Protein AF-A0A8S3YEK3-F1 (afdb_monomer_lite)

Sequence (157 aa):
ICEKGWFGLNCKLKCRCQNYSCNNEGRCTNSLTCQRGWFGPSCQYVDLAFNMSDNPLVTDGNDSTCLTPGSTSNVTLNMFTAWPFTWLRVHVKIENVVNNLSVGFMNNSVPVACTNLKAYEVDDKTMDVHCNLTKTFDEVVLVGDAIQYLCSVYISG

pLDDT: mean 93.18, std 4.76, range [71.38, 98.06]

Radius of gyration: 15.75 Å; chains: 1; bounding box: 43×31×44 Å

Structure (mmCIF, N/CA/C/O backbone):
data_AF-A0A8S3YEK3-F1
#
_entry.id   AF-A0A8S3YEK3-F1
#
loop_
_atom_site.group_PDB
_atom_site.id
_atom_site.type_symbol
_atom_site.label_atom_id
_atom_site.label_alt_id
_atom_site.label_comp_id
_atom_site.label_asym_id
_atom_site.label_entity_id
_atom_site.label_seq_id
_atom_site.pdbx_PDB_ins_code
_atom_site.Cartn_x
_atom_site.Cartn_y
_atom_site.Cartn_z
_atom_site.occupancy
_atom_site.B_iso_or_equiv
_atom_site.auth_seq_id
_atom_site.auth_comp_id
_atom_site.auth_asym_id
_atom_site.auth_atom_id
_atom_site.pdbx_PDB_model_num
ATOM 1 N N . ILE A 1 1 ? 14.938 -9.418 -24.476 1.00 82.12 1 ILE A N 1
ATOM 2 C CA . ILE A 1 1 ? 15.545 -8.290 -23.724 1.00 82.12 1 ILE A CA 1
ATOM 3 C C . ILE A 1 1 ? 14.562 -7.133 -23.812 1.00 82.12 1 ILE A C 1
ATOM 5 O O . ILE A 1 1 ? 14.024 -6.936 -24.894 1.00 82.12 1 ILE A O 1
ATOM 9 N N . CYS A 1 2 ? 14.268 -6.453 -22.705 1.00 90.81 2 CYS A N 1
ATOM 10 C CA . CYS A 1 2 ? 13.314 -5.342 -22.683 1.00 90.81 2 CYS A CA 1
ATOM 11 C C . CYS A 1 2 ? 13.970 -4.010 -23.044 1.00 90.81 2 CYS A C 1
ATOM 13 O O . CYS A 1 2 ? 15.177 -3.842 -22.874 1.00 90.81 2 CYS A O 1
ATOM 15 N N . GLU A 1 3 ? 13.166 -3.067 -23.536 1.00 90.81 3 GLU A N 1
ATOM 16 C CA . GLU A 1 3 ? 13.603 -1.683 -23.718 1.00 90.81 3 GLU A CA 1
ATOM 17 C C . GLU A 1 3 ? 13.926 -1.025 -22.371 1.00 90.81 3 GLU A C 1
ATOM 19 O O . GLU A 1 3 ? 13.417 -1.424 -21.319 1.00 90.81 3 GLU A O 1
ATOM 24 N N . LYS A 1 4 ? 14.767 0.016 -22.393 1.00 88.75 4 LYS A N 1
ATOM 25 C CA . LYS A 1 4 ? 15.148 0.744 -21.179 1.00 88.75 4 LYS A CA 1
ATOM 26 C C . LYS A 1 4 ? 13.901 1.263 -20.454 1.00 88.75 4 LYS A C 1
ATOM 28 O O . LYS A 1 4 ? 13.077 1.958 -21.040 1.00 88.75 4 LYS A O 1
ATOM 33 N N . GLY A 1 5 ? 13.803 0.956 -19.162 1.00 90.25 5 GLY A N 1
ATOM 34 C CA . GLY A 1 5 ? 12.664 1.344 -18.329 1.00 90.25 5 GLY A CA 1
ATOM 35 C C . GLY A 1 5 ? 11.466 0.392 -18.404 1.00 90.25 5 GLY A C 1
ATOM 36 O O . GLY A 1 5 ? 10.435 0.699 -17.809 1.00 90.25 5 GLY A O 1
ATOM 37 N N . TRP A 1 6 ? 11.595 -0.752 -19.081 1.00 94.81 6 TRP A N 1
ATOM 38 C CA . TRP A 1 6 ? 10.606 -1.828 -19.090 1.00 94.81 6 TRP A CA 1
ATOM 39 C C . TRP A 1 6 ? 11.206 -3.130 -18.561 1.00 94.81 6 TRP A C 1
ATOM 41 O O . TRP A 1 6 ? 12.384 -3.416 -18.767 1.00 94.81 6 TRP A O 1
ATOM 51 N N . PHE A 1 7 ? 10.388 -3.928 -17.882 1.00 95.00 7 PHE A N 1
ATOM 52 C CA . PHE A 1 7 ? 10.798 -5.179 -17.252 1.00 95.00 7 PHE A CA 1
ATOM 53 C C . PHE A 1 7 ? 9.627 -6.171 -17.152 1.00 95.00 7 PHE A C 1
ATOM 55 O O . PHE A 1 7 ? 8.513 -5.924 -17.628 1.00 95.00 7 PHE A O 1
ATOM 62 N N . GLY A 1 8 ? 9.894 -7.321 -16.533 1.00 91.81 8 GLY A N 1
ATOM 63 C CA . GLY A 1 8 ? 8.905 -8.369 -16.305 1.00 91.81 8 GLY A CA 1
ATOM 64 C C . GLY A 1 8 ? 8.608 -9.216 -17.542 1.00 91.81 8 GLY A C 1
ATOM 65 O O . GLY A 1 8 ? 9.244 -9.101 -18.594 1.00 91.81 8 GLY A O 1
ATOM 66 N N . LEU A 1 9 ? 7.623 -10.103 -17.404 1.00 92.44 9 LEU A N 1
ATOM 67 C CA . LEU A 1 9 ? 7.252 -11.034 -18.463 1.00 92.44 9 LEU A CA 1
ATOM 68 C C . LEU A 1 9 ? 6.746 -10.267 -19.693 1.00 92.44 9 LEU A C 1
ATOM 70 O O . LEU A 1 9 ? 5.824 -9.455 -19.600 1.00 92.44 9 LEU A O 1
ATOM 74 N N . ASN A 1 10 ? 7.347 -10.542 -20.852 1.00 93.75 10 ASN A N 1
ATOM 75 C CA . ASN A 1 10 ? 7.039 -9.876 -22.121 1.00 93.75 10 ASN A CA 1
ATOM 76 C C . ASN A 1 10 ? 7.173 -8.339 -22.076 1.00 93.75 10 ASN A C 1
ATOM 78 O O . ASN A 1 10 ? 6.518 -7.657 -22.858 1.00 93.75 10 ASN A O 1
ATOM 82 N N . CYS A 1 11 ? 7.998 -7.796 -21.169 1.00 93.62 11 CYS A N 1
ATOM 83 C CA . CYS A 1 11 ? 8.276 -6.358 -21.057 1.00 93.62 11 CYS A CA 1
ATOM 84 C C . CYS A 1 11 ? 7.027 -5.497 -20.817 1.00 93.62 11 CYS A C 1
ATOM 86 O O . CYS A 1 11 ? 6.932 -4.376 -21.307 1.00 93.62 11 CYS A O 1
ATOM 88 N N . LYS A 1 12 ? 6.051 -6.036 -20.078 1.00 93.75 12 LYS A N 1
ATOM 89 C CA . LYS A 1 12 ? 4.764 -5.375 -19.817 1.00 93.75 12 LYS A CA 1
ATOM 90 C C . LYS A 1 12 ? 4.774 -4.440 -18.608 1.00 93.75 12 LYS A C 1
ATOM 92 O O . LYS A 1 12 ? 3.821 -3.686 -18.433 1.00 93.75 12 LYS A O 1
ATOM 97 N N . LEU A 1 13 ? 5.811 -4.486 -17.772 1.00 94.31 13 LEU A N 1
ATOM 98 C CA . LEU A 1 13 ? 5.911 -3.651 -16.577 1.00 94.31 13 LEU A CA 1
ATOM 99 C C . LEU A 1 13 ? 6.827 -2.465 -16.852 1.00 94.31 13 LEU A C 1
ATOM 101 O O . LEU A 1 13 ? 7.921 -2.629 -17.389 1.00 94.31 13 LEU A O 1
ATOM 105 N N . LYS A 1 14 ? 6.373 -1.268 -16.483 1.00 94.88 14 LYS A N 1
ATOM 106 C CA . LYS A 1 14 ? 7.127 -0.027 -16.656 1.00 94.88 14 LYS A CA 1
ATOM 107 C C . LYS A 1 14 ? 7.776 0.381 -15.341 1.00 94.88 14 LYS A C 1
ATOM 109 O O . LYS A 1 14 ? 7.167 0.263 -14.286 1.00 94.88 14 LYS A O 1
ATOM 114 N N . CYS A 1 15 ? 8.990 0.907 -15.417 1.00 95.31 15 CYS A N 1
ATOM 115 C CA . CYS A 1 15 ? 9.736 1.442 -14.287 1.00 95.31 15 CYS A CA 1
ATOM 116 C C . CYS A 1 15 ? 8.992 2.606 -13.621 1.00 95.31 15 CYS A C 1
ATOM 118 O O . CYS A 1 15 ? 8.693 3.610 -14.276 1.00 95.31 15 CYS A O 1
ATOM 120 N N . ARG A 1 16 ? 8.725 2.483 -12.319 1.00 96.81 16 ARG A N 1
ATOM 121 C CA . ARG A 1 16 ? 8.030 3.500 -11.505 1.00 96.81 16 ARG A CA 1
ATOM 122 C C . ARG A 1 16 ? 8.796 3.876 -10.246 1.00 96.81 16 ARG A C 1
ATOM 124 O O . ARG A 1 16 ? 8.231 4.379 -9.284 1.00 96.81 16 ARG A O 1
ATOM 131 N N . CYS A 1 17 ? 10.104 3.672 -10.276 1.00 96.00 17 CYS A N 1
ATOM 132 C CA . CYS A 1 17 ? 11.012 4.243 -9.297 1.00 96.00 17 CYS A CA 1
ATOM 133 C C . CYS A 1 17 ? 11.082 5.762 -9.458 1.00 96.00 17 CYS A C 1
ATOM 135 O O . CYS A 1 17 ? 10.877 6.306 -10.554 1.00 96.00 17 CYS A O 1
ATOM 137 N N . GLN A 1 18 ? 11.426 6.462 -8.383 1.00 94.44 18 GLN A N 1
ATOM 138 C CA . GLN A 1 18 ? 11.807 7.868 -8.467 1.00 94.44 18 GLN A CA 1
ATOM 139 C C . GLN A 1 18 ? 12.887 8.060 -9.547 1.00 94.44 18 GLN A C 1
ATOM 141 O O . GLN A 1 18 ? 13.737 7.196 -9.769 1.00 94.44 18 GLN A O 1
ATOM 146 N N . ASN A 1 19 ? 12.798 9.160 -10.297 1.00 92.12 19 ASN A N 1
ATOM 147 C CA . ASN A 1 19 ? 13.659 9.455 -11.453 1.00 92.12 19 ASN A CA 1
ATOM 148 C C . ASN A 1 19 ? 13.672 8.387 -12.570 1.00 92.12 19 ASN A C 1
ATOM 150 O O . ASN A 1 19 ? 14.532 8.442 -13.446 1.00 92.12 19 ASN A O 1
ATOM 154 N N . TYR A 1 20 ? 12.735 7.429 -12.566 1.00 92.25 20 TYR A N 1
ATOM 155 C CA . TYR A 1 20 ? 12.656 6.329 -13.536 1.00 92.25 20 TYR A CA 1
ATOM 156 C C . TYR A 1 20 ? 13.937 5.475 -13.608 1.00 92.25 20 TYR A C 1
ATOM 158 O O . TYR A 1 20 ? 14.258 4.910 -14.655 1.00 92.25 20 TYR A O 1
ATOM 166 N N . SER A 1 21 ? 14.673 5.381 -12.494 1.00 93.06 21 SER A N 1
ATOM 167 C CA . SER A 1 21 ? 15.920 4.619 -12.407 1.00 93.06 21 SER A CA 1
ATOM 168 C C . SER A 1 21 ? 15.692 3.259 -11.752 1.00 93.06 21 SER A C 1
ATOM 170 O O . SER A 1 21 ? 15.532 3.160 -10.535 1.00 93.06 21 SER A O 1
ATOM 172 N N . CYS A 1 22 ? 15.708 2.208 -12.565 1.00 93.88 22 CYS A N 1
ATOM 173 C CA . CYS A 1 22 ? 15.627 0.820 -12.124 1.00 93.88 22 CYS A CA 1
ATOM 174 C C . CYS A 1 22 ? 16.632 -0.061 -12.870 1.00 93.88 22 CYS A C 1
ATOM 176 O O . CYS A 1 22 ? 17.101 0.279 -13.959 1.00 93.88 22 CYS A O 1
ATOM 178 N N . ASN A 1 23 ? 16.956 -1.205 -12.269 1.00 91.50 23 ASN A N 1
ATOM 179 C CA . ASN A 1 23 ? 17.739 -2.255 -12.910 1.00 91.50 23 ASN A CA 1
ATOM 180 C C . ASN A 1 23 ? 16.890 -3.038 -13.940 1.00 91.50 23 ASN A C 1
ATOM 182 O O . ASN A 1 23 ? 15.701 -2.779 -14.122 1.00 91.50 23 ASN A O 1
ATOM 186 N N . ASN A 1 24 ? 17.490 -4.037 -14.593 1.00 89.31 24 ASN A N 1
ATOM 187 C CA . ASN A 1 24 ? 16.809 -4.860 -15.606 1.00 89.31 24 ASN A CA 1
ATOM 188 C C . ASN A 1 24 ? 15.640 -5.703 -15.056 1.00 89.31 24 ASN A C 1
ATOM 190 O O . ASN A 1 24 ? 14.827 -6.205 -15.828 1.00 89.31 24 ASN A O 1
ATOM 194 N N . GLU A 1 25 ? 15.555 -5.865 -13.736 1.00 89.88 25 GLU A N 1
ATOM 195 C CA . GLU A 1 25 ? 14.474 -6.574 -13.045 1.00 89.88 25 GLU A CA 1
ATOM 196 C C . GLU A 1 25 ? 13.361 -5.620 -12.582 1.00 89.88 25 GLU A C 1
ATOM 198 O O . GLU A 1 25 ? 12.364 -6.074 -12.029 1.00 89.88 25 GLU A O 1
ATOM 203 N N . GLY A 1 26 ? 13.513 -4.309 -12.804 1.00 91.88 26 GLY A N 1
ATOM 204 C CA . GLY A 1 26 ? 12.570 -3.278 -12.369 1.00 91.88 26 GLY A CA 1
ATOM 205 C C . GLY A 1 26 ? 12.783 -2.768 -10.944 1.00 91.88 26 GLY A C 1
ATOM 206 O O . GLY A 1 26 ? 12.064 -1.871 -10.512 1.00 91.88 26 GLY A O 1
ATOM 207 N N . ARG A 1 27 ? 13.780 -3.276 -10.209 1.00 93.38 27 ARG A N 1
ATOM 208 C CA . ARG A 1 27 ? 14.082 -2.816 -8.846 1.00 93.38 27 ARG A CA 1
ATOM 209 C C . ARG A 1 27 ? 14.747 -1.447 -8.866 1.00 93.38 27 ARG A C 1
ATOM 211 O O . ARG A 1 27 ? 15.639 -1.195 -9.680 1.00 93.38 27 ARG A O 1
ATOM 218 N N . CYS A 1 28 ? 14.343 -0.587 -7.939 1.00 93.69 28 CYS A N 1
ATOM 219 C CA . CYS A 1 28 ? 14.907 0.748 -7.805 1.00 93.69 28 CYS A CA 1
ATOM 220 C C . CYS A 1 28 ? 16.374 0.697 -7.379 1.00 93.69 28 CYS A C 1
ATOM 222 O O . CYS A 1 28 ? 16.772 -0.079 -6.512 1.00 93.69 28 CYS A O 1
ATOM 224 N N . THR A 1 29 ? 17.193 1.521 -8.024 1.00 92.69 29 THR A N 1
ATOM 225 C CA . THR A 1 29 ? 18.636 1.622 -7.765 1.00 92.69 29 THR A CA 1
ATOM 226 C C . THR A 1 29 ? 18.938 2.781 -6.816 1.00 92.69 29 THR A C 1
ATOM 228 O O . THR A 1 29 ? 18.147 3.715 -6.735 1.00 92.69 29 THR A O 1
ATOM 231 N N . ASN A 1 30 ? 20.113 2.791 -6.177 1.00 88.00 30 ASN A N 1
ATOM 232 C CA . ASN A 1 30 ? 20.597 3.919 -5.359 1.00 88.00 30 ASN A CA 1
ATOM 233 C C . ASN A 1 30 ? 19.655 4.306 -4.204 1.00 88.00 30 ASN A C 1
ATOM 235 O O . ASN A 1 30 ? 19.481 5.489 -3.922 1.00 88.00 30 ASN A O 1
ATOM 239 N N . SER A 1 31 ? 19.014 3.314 -3.578 1.00 84.75 31 SER A N 1
ATOM 240 C CA . SER A 1 31 ? 18.057 3.511 -2.476 1.00 84.75 31 SER A CA 1
ATOM 241 C C . SER A 1 31 ? 16.847 4.388 -2.827 1.00 84.75 31 SER A C 1
ATOM 243 O O . SER A 1 31 ? 16.164 4.886 -1.936 1.00 84.75 31 SER A O 1
ATOM 245 N N . LEU A 1 32 ? 16.570 4.583 -4.120 1.00 90.25 32 LEU A N 1
ATOM 246 C CA . LEU A 1 32 ? 15.357 5.253 -4.571 1.00 90.25 32 LEU A CA 1
ATOM 247 C C . LEU A 1 32 ? 14.137 4.400 -4.223 1.00 90.25 32 LEU A C 1
ATOM 249 O O . LEU A 1 32 ? 14.184 3.172 -4.301 1.00 90.25 32 LEU A O 1
ATOM 253 N N . THR A 1 33 ? 13.036 5.061 -3.886 1.00 92.12 33 THR A N 1
ATOM 254 C CA . THR A 1 33 ? 11.757 4.406 -3.604 1.00 92.12 33 THR A CA 1
ATOM 255 C C . THR A 1 33 ? 10.816 4.505 -4.803 1.00 92.12 33 THR A C 1
ATOM 257 O O . THR A 1 33 ? 11.158 5.054 -5.861 1.00 92.12 33 THR A O 1
ATOM 260 N N . CYS A 1 34 ? 9.620 3.943 -4.658 1.00 95.94 34 CYS A N 1
ATOM 261 C CA . CYS A 1 34 ? 8.570 4.092 -5.650 1.00 95.94 34 CYS A CA 1
ATOM 262 C C . CYS A 1 34 ? 8.122 5.551 -5.784 1.00 95.94 34 CYS A C 1
ATOM 264 O O . CYS A 1 34 ? 8.191 6.357 -4.855 1.00 95.94 34 CYS A O 1
ATOM 266 N N . GLN A 1 35 ? 7.664 5.905 -6.981 1.00 96.00 35 GLN A N 1
ATOM 267 C CA . GLN A 1 35 ? 6.870 7.111 -7.178 1.00 96.00 35 GLN A CA 1
ATOM 268 C C . GLN A 1 35 ? 5.596 7.014 -6.332 1.00 96.00 35 GLN A C 1
ATOM 270 O O . GLN A 1 35 ? 5.039 5.929 -6.181 1.00 96.00 35 GLN A O 1
ATOM 275 N N . ARG A 1 36 ? 5.109 8.149 -5.817 1.00 94.62 36 ARG A N 1
ATOM 276 C CA . ARG A 1 36 ? 3.815 8.188 -5.122 1.00 94.62 36 ARG A CA 1
ATOM 277 C C . ARG A 1 36 ? 2.707 7.617 -6.015 1.00 94.62 36 ARG A C 1
ATOM 279 O O . ARG A 1 36 ? 2.698 7.878 -7.221 1.00 94.62 36 ARG A O 1
ATOM 286 N N . GLY A 1 37 ? 1.810 6.833 -5.420 1.00 96.62 37 GLY A N 1
ATOM 287 C CA . GLY A 1 37 ? 0.778 6.080 -6.138 1.00 96.62 37 GLY A CA 1
ATOM 288 C C . GLY A 1 37 ? 1.260 4.762 -6.761 1.00 96.62 37 GLY A C 1
ATOM 289 O O . GLY A 1 37 ? 0.539 4.171 -7.562 1.00 96.62 37 GLY A O 1
ATOM 290 N N . TRP A 1 38 ? 2.474 4.304 -6.436 1.00 97.56 38 TRP A N 1
ATOM 291 C CA . TRP A 1 38 ? 3.007 3.009 -6.860 1.00 97.56 38 TRP A CA 1
ATOM 292 C C . T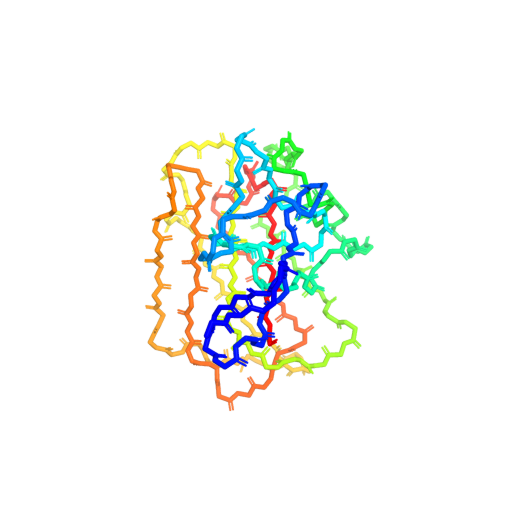RP A 1 38 ? 3.656 2.279 -5.691 1.00 97.56 38 TRP A C 1
ATOM 294 O O . TRP A 1 38 ? 4.320 2.897 -4.861 1.00 97.56 38 TRP A O 1
ATOM 304 N N . PHE A 1 39 ? 3.522 0.956 -5.663 1.00 97.12 39 PHE A N 1
ATOM 305 C CA . PHE A 1 39 ? 4.097 0.117 -4.616 1.00 97.12 39 PHE A CA 1
ATOM 306 C C . PHE A 1 39 ? 4.497 -1.273 -5.136 1.00 97.12 39 PHE A C 1
ATOM 308 O O . PHE A 1 39 ? 4.382 -1.594 -6.325 1.00 97.12 39 PHE A O 1
ATOM 315 N N . GLY A 1 40 ? 5.011 -2.097 -4.223 1.00 95.00 40 GLY A N 1
ATOM 316 C CA . GLY A 1 40 ? 5.534 -3.430 -4.500 1.00 95.00 40 GLY A CA 1
ATOM 317 C C . GLY A 1 40 ? 7.060 -3.454 -4.644 1.00 95.00 40 GLY A C 1
ATOM 318 O O . GLY A 1 40 ? 7.703 -2.410 -4.757 1.00 95.00 40 GLY A O 1
ATOM 319 N N . PRO A 1 41 ? 7.671 -4.651 -4.656 1.00 92.19 41 PRO A N 1
ATOM 320 C CA . PRO A 1 41 ? 9.129 -4.825 -4.630 1.00 92.19 41 PRO A CA 1
ATOM 321 C C . PRO A 1 41 ? 9.867 -4.233 -5.843 1.00 92.19 41 PRO A C 1
ATOM 323 O O . PRO A 1 41 ? 11.087 -4.084 -5.826 1.00 92.19 41 PRO A O 1
ATOM 326 N N . SER A 1 42 ? 9.161 -3.929 -6.930 1.00 94.31 42 SER A N 1
ATOM 327 C CA . SER A 1 42 ? 9.705 -3.284 -8.132 1.00 94.31 42 SER A CA 1
ATOM 328 C C 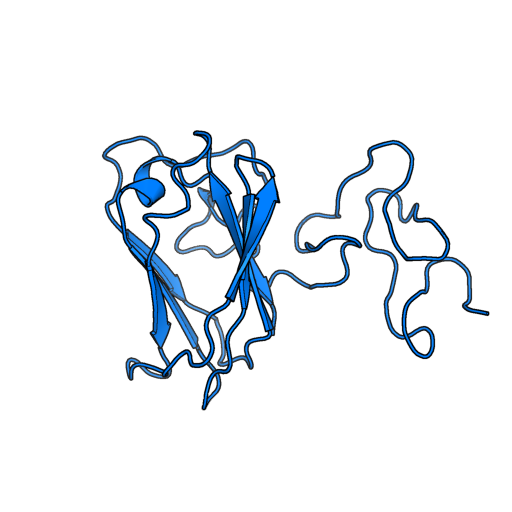. SER A 1 42 ? 8.813 -2.132 -8.603 1.00 94.31 42 SER A C 1
ATOM 330 O O . SER A 1 42 ? 8.818 -1.781 -9.781 1.00 94.31 42 SER A O 1
ATOM 332 N N . CYS A 1 43 ? 8.020 -1.560 -7.686 1.00 95.81 43 CYS A N 1
ATOM 333 C CA . CYS A 1 43 ? 7.062 -0.487 -7.963 1.00 95.81 43 CYS A CA 1
ATOM 334 C C . CYS A 1 43 ? 6.101 -0.820 -9.112 1.00 95.81 43 CYS A C 1
ATOM 336 O O . CYS A 1 43 ? 5.731 0.040 -9.906 1.00 95.81 43 CYS A O 1
ATOM 338 N N . GLN A 1 44 ? 5.754 -2.097 -9.259 1.00 95.12 44 GLN A N 1
ATOM 339 C CA . GLN A 1 44 ? 5.001 -2.590 -10.405 1.00 95.12 44 GLN A CA 1
ATOM 340 C C . GLN A 1 44 ? 3.486 -2.432 -10.248 1.00 95.12 44 GLN A C 1
ATOM 342 O O . GLN A 1 44 ? 2.765 -2.579 -11.234 1.00 95.12 44 GLN A O 1
ATOM 347 N N . TYR A 1 45 ? 3.005 -2.165 -9.032 1.00 96.56 45 TYR A N 1
ATOM 348 C CA . TYR A 1 45 ? 1.583 -2.074 -8.730 1.00 96.56 45 TYR A CA 1
ATOM 349 C C . TYR A 1 45 ? 1.165 -0.616 -8.582 1.00 96.56 45 TYR A C 1
ATOM 351 O O . TYR A 1 45 ? 1.807 0.142 -7.856 1.00 96.56 45 TYR A O 1
ATOM 359 N N . VAL A 1 46 ? 0.094 -0.236 -9.282 1.00 96.75 46 VAL A N 1
ATOM 360 C CA . VAL A 1 46 ? -0.600 1.035 -9.048 1.00 96.75 46 VAL A CA 1
ATOM 361 C C . VAL A 1 46 ? -1.306 0.937 -7.705 1.00 96.75 46 VAL A C 1
ATOM 363 O O . VAL A 1 46 ? -1.964 -0.068 -7.441 1.00 96.75 46 VAL A O 1
ATOM 366 N N . ASP A 1 47 ? -1.180 1.975 -6.889 1.00 97.62 47 ASP A N 1
ATOM 367 C CA . ASP A 1 47 ? -1.953 2.113 -5.664 1.00 97.62 47 ASP A CA 1
ATOM 368 C C . ASP A 1 47 ? -3.315 2.751 -5.962 1.00 97.62 47 ASP A C 1
ATOM 370 O O . ASP A 1 47 ? -3.420 3.945 -6.244 1.00 97.62 47 ASP A O 1
ATOM 374 N N . LEU A 1 48 ? -4.358 1.929 -5.910 1.00 96.94 48 LEU A N 1
ATOM 375 C CA . LEU A 1 48 ? -5.755 2.318 -6.072 1.00 96.94 48 LEU A CA 1
ATOM 376 C C . LEU A 1 48 ? -6.269 3.151 -4.890 1.00 96.94 48 LEU A C 1
ATOM 378 O O . LEU A 1 48 ? -7.267 3.852 -5.049 1.00 96.94 48 LEU A O 1
ATOM 382 N N . ALA A 1 49 ? -5.610 3.080 -3.728 1.00 96.81 49 ALA A N 1
ATOM 383 C CA . ALA A 1 49 ? -5.982 3.847 -2.545 1.00 96.81 49 ALA A CA 1
ATOM 384 C C . ALA A 1 49 ? -5.407 5.269 -2.548 1.00 96.81 49 ALA A C 1
ATOM 386 O O . ALA A 1 49 ? -5.867 6.105 -1.777 1.00 96.81 49 ALA A O 1
ATOM 387 N N . PHE A 1 50 ? -4.437 5.564 -3.417 1.00 97.12 50 PHE A N 1
ATOM 388 C CA . PHE A 1 50 ? -3.665 6.801 -3.365 1.00 97.12 50 PHE A CA 1
ATOM 389 C C . PHE A 1 50 ? -4.539 8.068 -3.411 1.00 97.12 50 PHE A C 1
ATOM 391 O O . PHE A 1 50 ? -5.320 8.275 -4.342 1.00 97.12 50 PHE A O 1
ATOM 398 N N . ASN A 1 51 ? -4.334 8.957 -2.435 1.00 94.69 51 ASN A N 1
ATOM 399 C CA . ASN A 1 51 ? -5.049 10.221 -2.239 1.00 94.69 51 ASN A CA 1
ATOM 400 C C . ASN A 1 51 ? -6.577 10.080 -2.069 1.00 94.69 51 ASN A C 1
ATOM 402 O O . ASN A 1 51 ? -7.340 10.931 -2.540 1.00 94.69 51 ASN A O 1
ATOM 406 N N . MET A 1 52 ? -7.047 9.046 -1.369 1.00 94.88 52 MET A N 1
ATOM 407 C CA . MET A 1 52 ? -8.458 8.946 -0.987 1.00 94.88 52 MET A CA 1
ATOM 408 C C . MET A 1 52 ? -8.849 10.027 0.024 1.00 94.88 52 MET A C 1
ATOM 410 O O . MET A 1 52 ? -8.231 10.182 1.075 1.00 94.88 52 MET A O 1
ATOM 414 N N . SER A 1 53 ? -9.929 10.756 -0.269 1.00 90.38 53 SER A N 1
ATOM 415 C CA . SER A 1 53 ? -10.391 11.870 0.573 1.00 90.38 53 SER A CA 1
ATOM 416 C C . SER A 1 53 ? -10.931 11.436 1.938 1.00 90.38 53 SER A C 1
ATOM 418 O O . SER A 1 53 ? -10.835 12.211 2.884 1.00 90.38 53 SER A O 1
ATOM 420 N N . ASP A 1 54 ? -11.459 10.214 2.054 1.00 89.75 54 ASP A N 1
ATOM 421 C CA . ASP A 1 54 ? -12.026 9.700 3.309 1.00 89.75 54 ASP A CA 1
ATOM 422 C C . ASP A 1 54 ? -10.941 9.402 4.355 1.00 89.75 54 ASP A C 1
ATOM 424 O O . ASP A 1 54 ? -11.153 9.586 5.551 1.00 89.75 54 ASP A O 1
ATOM 428 N N . ASN A 1 55 ? -9.762 8.956 3.909 1.00 93.50 55 ASN A N 1
ATOM 429 C CA . ASN A 1 55 ? -8.648 8.575 4.778 1.00 93.50 55 ASN A CA 1
ATOM 430 C C . ASN A 1 55 ? -7.317 9.107 4.224 1.00 93.50 55 ASN A C 1
ATOM 432 O O . ASN A 1 55 ? -6.424 8.324 3.886 1.00 93.50 55 ASN A O 1
ATOM 436 N N . PRO A 1 56 ? -7.153 10.438 4.135 1.00 94.62 56 PRO A N 1
ATOM 437 C CA . PRO A 1 56 ? -6.050 11.044 3.399 1.00 94.62 56 PRO A CA 1
ATOM 438 C C . PRO A 1 56 ? -4.693 10.751 4.037 1.00 94.62 56 PRO A C 1
ATOM 440 O O . PRO A 1 56 ? -3.704 10.660 3.328 1.00 94.62 56 PRO A O 1
ATOM 443 N N . LEU A 1 57 ? -4.635 10.570 5.361 1.00 95.56 57 LEU A N 1
ATOM 444 C CA . LEU A 1 57 ? -3.373 10.352 6.069 1.00 95.56 57 LEU A CA 1
ATOM 445 C C . LEU A 1 57 ? -2.749 8.987 5.768 1.00 95.56 57 LEU A C 1
ATOM 447 O O . LEU A 1 57 ? -1.542 8.904 5.623 1.00 95.56 57 LEU A O 1
ATOM 451 N N . VAL A 1 58 ? -3.561 7.929 5.682 1.00 96.94 58 VAL A N 1
ATOM 452 C CA . VAL A 1 58 ? -3.064 6.559 5.448 1.00 96.94 58 VAL A CA 1
ATOM 453 C C . VAL A 1 58 ? -3.004 6.197 3.966 1.00 96.94 58 VAL A C 1
ATOM 455 O O . VAL A 1 58 ? -2.659 5.071 3.618 1.00 96.94 58 VAL A O 1
ATOM 458 N N . THR A 1 59 ? -3.357 7.140 3.092 1.00 97.44 59 THR A N 1
ATOM 459 C CA . THR A 1 59 ? -3.378 6.961 1.636 1.00 97.44 59 THR A CA 1
ATOM 460 C C . THR A 1 59 ? -2.578 8.031 0.885 1.00 97.44 59 THR A C 1
ATOM 462 O O . THR A 1 59 ? -2.659 8.134 -0.337 1.00 97.44 59 THR A O 1
ATOM 465 N N . ASP A 1 60 ? -1.760 8.825 1.579 1.00 96.50 60 ASP A N 1
ATOM 466 C CA . ASP A 1 60 ? -0.929 9.886 0.985 1.00 96.50 60 ASP A CA 1
ATOM 467 C C . ASP A 1 60 ? 0.370 9.374 0.325 1.00 96.50 60 ASP A C 1
ATOM 469 O O . ASP A 1 60 ? 1.150 10.154 -0.241 1.00 96.50 60 ASP A O 1
ATOM 473 N N . GLY A 1 61 ? 0.615 8.062 0.389 1.00 95.19 61 GLY A N 1
ATOM 474 C CA . GLY A 1 61 ? 1.831 7.423 -0.106 1.00 95.19 61 GLY A CA 1
ATOM 475 C C . GLY A 1 61 ? 3.089 7.853 0.651 1.00 95.19 61 GLY A C 1
ATOM 476 O O . GLY A 1 61 ? 4.149 8.010 0.031 1.00 95.19 61 GLY A O 1
ATOM 477 N N . ASN A 1 62 ? 2.970 8.122 1.953 1.00 95.25 62 ASN A N 1
ATOM 478 C CA . ASN A 1 62 ? 4.076 8.474 2.830 1.00 95.25 62 ASN A CA 1
ATOM 479 C C . ASN A 1 62 ? 4.084 7.608 4.101 1.00 95.25 62 ASN A C 1
ATOM 481 O O . ASN A 1 62 ? 3.416 7.889 5.088 1.00 95.25 62 ASN A O 1
ATOM 485 N N . ASP A 1 63 ? 4.975 6.620 4.120 1.00 94.88 63 ASP A N 1
ATOM 486 C CA . ASP A 1 63 ? 5.138 5.678 5.235 1.00 94.88 63 ASP A CA 1
ATOM 487 C C . ASP A 1 63 ? 5.550 6.339 6.574 1.00 94.88 63 ASP A C 1
ATOM 489 O O . ASP A 1 63 ? 5.519 5.704 7.625 1.00 94.88 63 ASP A O 1
ATOM 493 N N . SER A 1 64 ? 5.942 7.621 6.572 1.00 94.56 64 SER A N 1
ATOM 494 C CA . SER A 1 64 ? 6.343 8.354 7.787 1.00 94.56 64 SER A CA 1
ATOM 495 C C . SER A 1 64 ? 5.198 9.103 8.479 1.00 94.56 64 SER A C 1
ATOM 497 O O . SER A 1 64 ? 5.380 9.608 9.592 1.00 94.56 64 SER A O 1
ATOM 499 N N . THR A 1 65 ? 4.037 9.228 7.838 1.00 95.38 65 THR A N 1
ATOM 500 C CA . THR A 1 65 ? 2.843 9.881 8.388 1.00 95.38 65 THR A CA 1
ATOM 501 C C . THR A 1 65 ? 1.882 8.816 8.888 1.00 95.38 65 THR A C 1
ATOM 503 O O . THR A 1 65 ? 1.462 7.954 8.136 1.00 95.38 65 THR A O 1
ATOM 506 N N . CYS A 1 66 ? 1.556 8.845 10.183 1.00 95.31 66 CYS A N 1
ATOM 507 C CA . CYS A 1 66 ? 0.800 7.765 10.815 1.00 95.31 66 CYS A CA 1
ATOM 508 C C . CYS A 1 66 ? -0.367 8.270 11.642 1.00 95.31 66 CYS A C 1
ATOM 510 O O . CYS A 1 66 ? -0.316 9.373 12.197 1.00 95.31 66 CYS A O 1
ATOM 512 N N . LEU A 1 67 ? -1.389 7.422 11.771 1.00 94.62 67 LEU A N 1
ATOM 513 C CA . LEU A 1 67 ? -2.475 7.629 12.714 1.00 94.62 67 LEU A CA 1
ATOM 514 C C . LEU A 1 67 ? -1.921 7.811 14.128 1.00 94.62 67 LEU A C 1
ATOM 516 O O . LEU A 1 67 ? -0.897 7.244 14.523 1.00 94.62 67 LEU A O 1
ATOM 520 N N . THR A 1 68 ? -2.608 8.648 14.895 1.00 89.75 68 THR A N 1
ATOM 521 C CA . THR A 1 68 ? -2.289 8.860 16.301 1.00 89.75 68 THR A CA 1
ATOM 522 C C . THR A 1 68 ? -2.958 7.777 17.149 1.00 89.75 68 THR A C 1
ATOM 524 O O . THR A 1 68 ? -4.130 7.457 16.915 1.00 89.75 68 THR A O 1
ATOM 527 N N . PRO A 1 69 ? -2.265 7.216 18.156 1.00 87.75 69 PRO A N 1
ATOM 528 C CA . PRO A 1 69 ? -2.870 6.230 19.039 1.00 87.75 69 PRO A CA 1
ATOM 529 C C . PRO A 1 69 ? -4.155 6.749 19.693 1.00 87.75 69 PRO A C 1
ATOM 531 O O . PRO A 1 69 ? -4.189 7.875 20.189 1.00 87.75 69 PRO A O 1
ATOM 534 N N . GLY A 1 70 ? -5.215 5.938 19.670 1.00 83.62 70 GLY A N 1
ATOM 535 C CA . GLY A 1 70 ? -6.538 6.304 20.188 1.00 83.62 70 GLY A CA 1
ATOM 536 C C . GLY A 1 70 ? -7.419 7.143 19.249 1.00 83.62 70 GLY A C 1
ATOM 537 O O . GLY A 1 70 ? -8.537 7.470 19.633 1.00 83.62 70 GLY A O 1
ATOM 538 N N . SER A 1 71 ? -6.963 7.478 18.033 1.00 84.88 71 SER A N 1
ATOM 539 C CA . SER A 1 71 ? -7.771 8.239 17.060 1.00 84.88 71 SER A CA 1
ATOM 540 C C . SER A 1 71 ? -8.907 7.430 16.428 1.00 84.88 71 SER A C 1
ATOM 542 O O . SER A 1 71 ? -9.986 7.968 16.198 1.00 84.88 71 SER A O 1
ATOM 544 N N . THR A 1 72 ? -8.679 6.147 16.151 1.00 88.44 72 THR A N 1
ATOM 545 C CA . THR A 1 72 ? -9.674 5.230 15.584 1.00 88.44 72 THR A CA 1
ATOM 546 C C . THR A 1 72 ? -9.299 3.774 15.874 1.00 88.44 72 THR A C 1
ATOM 548 O O . THR A 1 72 ? -8.137 3.462 16.137 1.00 88.44 72 THR A O 1
ATOM 551 N N . SER A 1 73 ? -10.290 2.880 15.829 1.00 85.62 73 SER A N 1
ATOM 552 C CA . SER A 1 73 ? -10.128 1.421 15.931 1.00 85.62 73 SER A CA 1
ATOM 553 C C . SER A 1 73 ? -10.265 0.696 14.588 1.00 85.62 73 SER A C 1
ATOM 555 O O . SER A 1 73 ? -10.025 -0.509 14.508 1.00 85.62 73 SER A O 1
ATOM 557 N N . ASN A 1 74 ? -10.666 1.414 13.536 1.00 93.25 74 ASN A N 1
ATOM 558 C CA . ASN A 1 74 ? -10.821 0.877 12.190 1.00 93.25 74 ASN A CA 1
ATOM 559 C C . ASN A 1 74 ? -10.472 1.921 11.122 1.00 93.25 74 ASN A C 1
ATOM 561 O O . ASN A 1 74 ? -10.521 3.128 11.368 1.00 93.25 74 ASN A O 1
ATOM 565 N N . VAL A 1 75 ? -10.132 1.434 9.933 1.00 95.69 75 VAL A N 1
ATOM 566 C CA . VAL A 1 75 ? -9.983 2.236 8.717 1.00 95.69 75 VAL A CA 1
ATOM 567 C C . VAL A 1 75 ? -10.834 1.597 7.634 1.00 95.69 75 VAL A C 1
ATOM 569 O O . VAL A 1 75 ? -10.719 0.400 7.385 1.00 95.69 75 VAL A O 1
ATOM 572 N N . THR A 1 76 ? -11.678 2.397 6.990 1.00 96.31 76 THR A N 1
ATOM 573 C CA . THR A 1 76 ? -12.541 1.953 5.889 1.00 96.31 76 THR A CA 1
ATOM 574 C C . THR A 1 76 ? -12.187 2.740 4.640 1.00 96.31 76 THR A C 1
ATOM 576 O O . THR A 1 76 ? -12.301 3.961 4.643 1.00 96.31 76 THR A O 1
ATOM 579 N N . LEU A 1 77 ? -11.738 2.057 3.591 1.00 96.94 77 LEU A N 1
ATOM 580 C CA . LEU A 1 77 ? -11.337 2.658 2.322 1.00 96.94 77 LEU A CA 1
ATOM 581 C C . LEU A 1 77 ? -12.400 2.376 1.262 1.00 96.94 77 LEU A C 1
ATOM 583 O O . LEU A 1 77 ? -12.558 1.229 0.843 1.00 96.94 77 LEU A O 1
ATOM 587 N N . ASN A 1 78 ? -13.089 3.427 0.820 1.00 95.62 78 ASN A N 1
ATOM 588 C CA . ASN A 1 78 ? -14.118 3.358 -0.214 1.00 95.62 78 ASN A CA 1
ATOM 589 C C . ASN A 1 78 ? -13.505 3.620 -1.593 1.00 95.62 78 ASN A C 1
ATOM 591 O O . ASN A 1 78 ? -12.985 4.703 -1.871 1.00 95.62 78 ASN A O 1
ATOM 595 N N . MET A 1 79 ? -13.575 2.630 -2.475 1.00 93.50 79 MET A N 1
ATOM 596 C CA . MET A 1 79 ? -13.137 2.742 -3.861 1.00 93.50 79 MET A CA 1
ATOM 597 C C . MET A 1 79 ? -14.198 3.480 -4.686 1.00 93.50 79 MET A C 1
ATOM 599 O O . MET A 1 79 ? -15.395 3.270 -4.521 1.00 93.50 79 MET A O 1
ATOM 603 N N . PHE A 1 80 ? -13.774 4.302 -5.651 1.00 89.69 80 PHE A N 1
ATOM 604 C CA . PHE A 1 80 ? -14.709 4.989 -6.559 1.00 89.69 80 PHE A CA 1
ATOM 605 C C . PHE A 1 80 ? -15.482 4.020 -7.477 1.00 89.69 80 PHE A C 1
ATOM 607 O O . PHE A 1 80 ? -16.550 4.340 -7.996 1.00 89.69 80 PHE A O 1
ATOM 614 N N . THR A 1 81 ? -14.921 2.837 -7.723 1.00 94.00 81 THR A N 1
ATOM 615 C CA . THR A 1 81 ? -15.540 1.772 -8.513 1.00 94.00 81 THR A CA 1
ATOM 616 C C . THR A 1 81 ? -15.059 0.410 -8.023 1.00 94.00 81 THR A C 1
ATOM 618 O O . THR A 1 81 ? -14.119 0.333 -7.233 1.00 94.00 81 THR A O 1
ATOM 621 N N . ALA A 1 82 ? -15.693 -0.661 -8.493 1.00 97.19 82 ALA A N 1
ATOM 622 C CA . ALA A 1 82 ? -15.344 -2.015 -8.098 1.00 97.19 82 ALA A CA 1
ATOM 623 C C . ALA A 1 82 ? -14.117 -2.526 -8.874 1.00 97.19 82 ALA A C 1
ATOM 625 O O . ALA A 1 82 ? -14.102 -2.495 -10.106 1.00 97.19 82 ALA A O 1
ATOM 626 N N . TRP A 1 83 ? -13.121 -3.054 -8.162 1.00 97.19 83 TRP A N 1
ATOM 627 C CA . TRP A 1 83 ? -11.874 -3.562 -8.738 1.00 97.19 83 TRP A CA 1
ATOM 628 C C . TRP A 1 83 ? -11.672 -5.053 -8.451 1.00 97.19 83 TRP A C 1
ATOM 630 O O . TRP A 1 83 ? -12.084 -5.540 -7.394 1.00 97.19 83 TRP A O 1
ATOM 640 N N . PRO A 1 84 ? -11.038 -5.817 -9.362 1.00 97.19 84 PRO A N 1
ATOM 641 C CA . PRO A 1 84 ? -10.401 -7.071 -8.970 1.00 97.19 84 PRO A CA 1
ATOM 642 C C . PRO A 1 84 ? -9.347 -6.801 -7.887 1.00 97.19 84 PRO A C 1
ATOM 644 O O . PRO A 1 84 ? -8.893 -5.675 -7.729 1.00 97.19 84 PRO A O 1
ATOM 647 N N . PHE A 1 85 ? -8.969 -7.823 -7.126 1.00 97.12 85 PHE A N 1
ATOM 648 C CA . PHE A 1 85 ? -7.959 -7.698 -6.076 1.00 97.12 85 PHE A CA 1
ATOM 649 C C . PHE A 1 85 ? -6.699 -8.466 -6.443 1.00 97.12 85 PHE A C 1
ATOM 651 O O . PHE A 1 85 ? -6.777 -9.615 -6.889 1.00 97.12 85 PHE A O 1
ATOM 658 N N . THR A 1 86 ? -5.541 -7.851 -6.206 1.00 96.19 86 THR A N 1
ATOM 659 C CA . THR A 1 86 ? -4.248 -8.525 -6.329 1.00 96.19 86 THR A CA 1
ATOM 660 C C . THR A 1 86 ? -3.417 -8.400 -5.062 1.00 96.19 86 THR A C 1
ATOM 662 O O . THR A 1 86 ? -3.087 -9.433 -4.490 1.00 96.19 86 THR A O 1
ATOM 665 N N . TRP A 1 87 ? -3.092 -7.200 -4.583 1.00 97.44 87 TRP A N 1
ATOM 666 C CA . TRP A 1 87 ? -2.275 -7.038 -3.377 1.00 97.44 87 TRP A CA 1
ATOM 667 C C . TRP A 1 87 ? -2.800 -5.931 -2.480 1.00 97.44 87 TRP A C 1
ATOM 669 O O . TRP A 1 87 ? -3.290 -4.906 -2.946 1.00 97.44 87 TRP A O 1
ATOM 679 N N . LEU A 1 88 ? -2.640 -6.131 -1.178 1.00 97.31 88 LEU A N 1
ATOM 680 C CA . LEU A 1 88 ? -2.762 -5.087 -0.175 1.00 97.31 88 LEU A CA 1
ATOM 681 C C . LEU A 1 88 ? -1.434 -5.000 0.568 1.00 97.31 88 LEU A C 1
ATOM 683 O O . LEU A 1 88 ? -0.910 -6.025 0.984 1.00 97.31 88 LEU A O 1
ATOM 687 N N . ARG A 1 89 ? -0.888 -3.802 0.747 1.00 97.38 89 ARG A N 1
ATOM 688 C CA . ARG A 1 89 ? 0.282 -3.563 1.594 1.00 97.38 89 ARG A CA 1
ATOM 689 C C . ARG A 1 89 ? -0.113 -2.679 2.756 1.00 97.38 89 ARG A C 1
ATOM 691 O O . ARG A 1 89 ? -0.778 -1.666 2.557 1.00 97.38 89 ARG A O 1
ATOM 698 N N . VAL A 1 90 ? 0.352 -3.035 3.944 1.00 96.06 90 VAL A N 1
ATOM 699 C CA . VAL A 1 90 ? 0.236 -2.204 5.140 1.00 96.06 90 VAL A C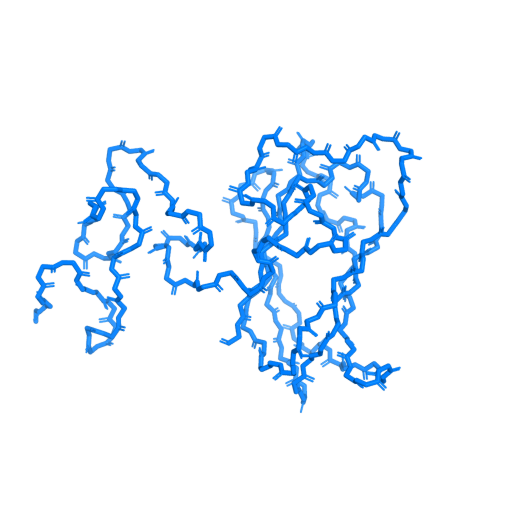A 1
ATOM 700 C C . VAL A 1 90 ? 1.617 -1.859 5.664 1.00 96.06 90 VAL A C 1
ATOM 702 O O . VAL A 1 90 ? 2.462 -2.744 5.781 1.00 96.06 90 VAL A O 1
ATOM 705 N N . HIS A 1 91 ? 1.809 -0.589 6.016 1.00 95.50 91 HIS A N 1
ATOM 706 C CA . HIS A 1 91 ? 2.963 -0.101 6.762 1.00 95.50 91 HIS A CA 1
ATOM 707 C C . HIS A 1 91 ? 2.519 0.484 8.108 1.00 95.50 91 HIS A C 1
ATOM 709 O O . HIS A 1 91 ? 1.566 1.269 8.169 1.00 95.50 91 HIS A O 1
ATOM 715 N N . VAL A 1 92 ? 3.211 0.120 9.187 1.00 94.75 92 VAL A N 1
ATOM 716 C CA . VAL A 1 92 ? 2.940 0.597 10.552 1.00 94.75 92 VAL A CA 1
ATOM 717 C C . VAL A 1 92 ? 4.169 1.253 11.177 1.00 94.75 92 VAL A C 1
ATOM 719 O O . VAL A 1 92 ? 5.310 0.978 10.825 1.00 94.75 92 VAL A O 1
ATOM 722 N N . LYS A 1 93 ? 3.938 2.085 12.193 1.00 93.62 93 LYS A N 1
ATOM 723 C CA . LYS A 1 93 ? 4.999 2.781 12.927 1.00 93.62 93 LYS A CA 1
ATOM 724 C C . LYS A 1 93 ? 5.801 1.862 13.852 1.00 93.62 93 LYS A C 1
ATOM 726 O O . LYS A 1 93 ? 6.985 2.107 14.082 1.00 93.62 93 LYS A O 1
ATOM 731 N N . ILE A 1 94 ? 5.134 0.877 14.454 1.00 88.56 94 ILE A N 1
ATOM 732 C CA . ILE A 1 94 ? 5.709 -0.006 15.477 1.00 88.56 94 ILE A CA 1
ATOM 733 C C . ILE A 1 94 ? 6.016 -1.365 14.857 1.00 88.56 94 ILE A C 1
ATOM 735 O O . ILE A 1 94 ? 5.209 -1.908 14.117 1.00 88.56 94 ILE A O 1
ATOM 739 N N . GLU A 1 95 ? 7.177 -1.920 15.179 1.00 85.06 95 GLU A N 1
ATOM 740 C CA . GLU A 1 95 ? 7.606 -3.227 14.677 1.00 85.06 95 GLU A CA 1
ATOM 741 C C . GLU A 1 95 ? 6.701 -4.349 15.206 1.00 85.06 95 GLU A C 1
ATOM 743 O O . GLU A 1 95 ? 6.218 -4.295 16.340 1.00 85.06 95 GLU A O 1
ATOM 748 N N . ASN A 1 96 ? 6.494 -5.392 14.401 1.00 74.62 96 ASN A N 1
ATOM 749 C CA . ASN A 1 96 ? 5.839 -6.650 14.787 1.00 74.62 96 ASN A CA 1
ATOM 750 C C . ASN A 1 96 ? 4.365 -6.566 15.250 1.00 74.62 96 ASN A C 1
ATOM 752 O O . ASN A 1 96 ? 3.815 -7.576 15.690 1.00 74.62 96 ASN A O 1
ATOM 756 N N . VAL A 1 97 ? 3.679 -5.420 15.134 1.00 75.81 97 VAL A N 1
ATOM 757 C CA . VAL A 1 97 ? 2.238 -5.314 15.477 1.00 75.81 97 VAL A CA 1
ATOM 758 C C . VAL A 1 97 ? 1.298 -5.651 14.316 1.00 75.81 97 VAL A C 1
ATOM 760 O O . VAL A 1 97 ? 0.103 -5.836 14.540 1.00 75.81 97 VAL A O 1
ATOM 763 N N . VAL A 1 98 ? 1.811 -5.787 13.087 1.00 72.75 98 VAL A N 1
ATOM 764 C CA . VAL A 1 98 ? 0.986 -5.996 11.879 1.00 72.75 98 VAL A CA 1
ATOM 765 C C . VAL A 1 98 ? 0.193 -7.312 11.915 1.00 72.75 98 VAL A C 1
ATOM 767 O O . VAL A 1 98 ? -0.889 -7.394 11.340 1.00 72.75 98 VAL A O 1
ATOM 770 N N . ASN A 1 99 ? 0.665 -8.316 12.660 1.00 71.38 99 ASN A N 1
ATOM 771 C CA . ASN A 1 99 ? 0.023 -9.633 12.768 1.00 71.38 99 ASN A CA 1
ATOM 772 C C . ASN A 1 99 ? -1.380 -9.604 13.410 1.00 71.38 99 ASN A C 1
ATOM 774 O O . ASN A 1 99 ? -2.151 -10.541 13.220 1.00 71.38 99 ASN A O 1
ATOM 778 N N . ASN A 1 100 ? -1.734 -8.535 14.134 1.00 76.88 100 ASN A N 1
ATOM 779 C CA . ASN A 1 100 ? -3.052 -8.373 14.768 1.00 76.88 100 ASN A CA 1
ATOM 780 C C . ASN A 1 100 ? -4.058 -7.607 13.887 1.00 76.88 100 ASN A C 1
ATOM 782 O O . ASN A 1 100 ? -5.098 -7.159 14.375 1.00 76.88 100 ASN A O 1
ATOM 786 N N . LEU A 1 101 ? -3.747 -7.418 12.604 1.00 85.81 101 LEU A N 1
ATOM 787 C CA . LEU A 1 101 ? -4.610 -6.745 11.645 1.00 85.81 101 LEU A CA 1
ATOM 788 C C . LEU A 1 101 ? -5.521 -7.750 10.929 1.00 85.81 101 LEU A C 1
ATOM 790 O O . LEU A 1 101 ? -5.052 -8.711 10.324 1.00 85.81 101 LEU A O 1
ATOM 794 N N . SER A 1 102 ? -6.827 -7.497 10.944 1.00 90.25 102 SER A N 1
ATOM 795 C CA . SER A 1 102 ? -7.795 -8.208 10.108 1.00 90.25 102 SER A CA 1
ATOM 796 C C . SER A 1 102 ? -8.218 -7.336 8.931 1.00 90.25 102 SER A C 1
ATOM 798 O O . SER A 1 102 ? -8.488 -6.145 9.093 1.00 90.25 102 SER A O 1
ATOM 800 N N . VAL A 1 103 ? -8.295 -7.952 7.752 1.00 93.31 103 VAL A N 1
ATOM 801 C CA . VAL A 1 103 ? -8.686 -7.302 6.497 1.00 93.31 103 VAL A CA 1
ATOM 802 C C . VAL A 1 103 ? -10.017 -7.883 6.025 1.00 93.31 103 VAL A C 1
ATOM 804 O O . VAL A 1 103 ? -10.139 -9.094 5.840 1.00 93.31 103 VAL A O 1
ATOM 807 N N . GLY A 1 104 ? -11.006 -7.018 5.822 1.00 95.56 104 GLY A N 1
ATOM 808 C CA . GLY A 1 104 ? -12.295 -7.330 5.213 1.00 95.56 104 GLY A CA 1
ATOM 809 C C . GLY A 1 104 ? -12.440 -6.666 3.846 1.00 95.56 104 GLY A C 1
ATOM 810 O O . GLY A 1 104 ? -11.952 -5.559 3.634 1.00 95.56 104 GLY A O 1
ATOM 811 N N . PHE A 1 105 ? -13.135 -7.339 2.931 1.00 97.44 105 PHE A N 1
ATOM 812 C CA . PHE A 1 105 ? -13.468 -6.821 1.603 1.00 97.44 105 PHE A CA 1
ATOM 813 C C . PHE A 1 105 ? -14.981 -6.827 1.429 1.00 97.44 105 PHE A C 1
ATOM 815 O O . PHE A 1 105 ? -15.643 -7.798 1.805 1.00 97.44 105 PHE A O 1
ATOM 822 N N . MET A 1 106 ? -15.520 -5.774 0.827 1.00 97.44 106 MET A N 1
ATOM 823 C CA . MET A 1 106 ? -16.949 -5.617 0.573 1.00 97.44 106 MET A CA 1
ATOM 824 C C . MET A 1 106 ? -17.181 -5.258 -0.902 1.00 97.44 106 MET A C 1
ATOM 826 O O . MET A 1 106 ? -16.307 -4.713 -1.579 1.00 97.44 106 MET A O 1
ATOM 830 N N . ASN A 1 107 ? -18.354 -5.621 -1.417 1.00 97.38 107 ASN A N 1
ATOM 831 C CA . ASN A 1 107 ? -18.853 -5.206 -2.723 1.00 97.38 107 ASN A CA 1
ATOM 832 C C . ASN A 1 107 ? -20.326 -4.824 -2.587 1.00 97.38 107 ASN A C 1
ATOM 834 O O . ASN A 1 107 ? -21.143 -5.686 -2.256 1.00 97.38 107 ASN A O 1
ATOM 838 N N . ASN A 1 108 ? -20.673 -3.560 -2.826 1.00 95.06 108 ASN A N 1
ATOM 839 C CA . ASN A 1 108 ? -22.015 -3.019 -2.604 1.00 95.06 108 ASN A CA 1
ATOM 840 C C . ASN A 1 108 ? -22.548 -3.367 -1.199 1.00 95.06 108 ASN A C 1
ATOM 842 O O . ASN A 1 108 ? -23.657 -3.883 -1.050 1.00 95.06 108 ASN A O 1
ATOM 846 N N . SER A 1 109 ? -21.708 -3.165 -0.176 1.00 93.94 109 SER A N 1
ATOM 847 C CA . SER A 1 109 ? -21.981 -3.504 1.233 1.00 93.94 109 SER A CA 1
ATOM 848 C C . SER A 1 109 ? -22.208 -4.998 1.527 1.00 93.94 109 SER A C 1
ATOM 850 O O . SER A 1 109 ? -22.623 -5.358 2.629 1.00 93.94 109 SER A O 1
ATOM 852 N N . VAL A 1 110 ? -21.917 -5.890 0.576 1.00 96.62 110 VAL A N 1
ATOM 853 C CA . VAL A 1 110 ? -21.949 -7.344 0.776 1.00 96.62 110 VAL A CA 1
ATOM 854 C C . VAL A 1 110 ? -20.523 -7.860 1.000 1.00 96.62 110 VAL A C 1
ATOM 856 O O . VAL A 1 110 ? -19.663 -7.606 0.154 1.00 96.62 110 VAL A O 1
ATOM 859 N N . PRO A 1 111 ? -20.255 -8.627 2.074 1.00 97.25 111 PRO A N 1
ATOM 860 C CA . PRO A 1 111 ? -18.937 -9.211 2.306 1.00 97.25 111 PRO A CA 1
ATOM 861 C C . PRO A 1 111 ? -18.459 -10.090 1.148 1.00 97.25 111 PRO A C 1
ATOM 863 O O . PRO A 1 111 ? -19.179 -10.971 0.668 1.00 97.25 111 PRO A O 1
ATOM 866 N N . VAL A 1 112 ? -17.212 -9.880 0.729 1.00 97.38 112 VAL A N 1
ATOM 867 C CA . VAL A 1 112 ? -16.523 -10.681 -0.286 1.00 97.38 112 VAL A CA 1
ATOM 868 C C . VAL A 1 112 ? -15.530 -11.604 0.408 1.00 97.38 112 VAL A C 1
ATOM 870 O O . VAL A 1 112 ? -14.624 -11.166 1.113 1.00 97.38 112 VAL A O 1
ATOM 873 N N . ALA A 1 113 ? -15.691 -12.911 0.198 1.00 96.12 113 ALA A N 1
ATOM 874 C CA . ALA A 1 113 ? -14.810 -13.902 0.800 1.00 96.12 113 ALA A CA 1
ATOM 875 C C . ALA A 1 113 ? -13.379 -13.794 0.245 1.00 96.12 113 ALA A C 1
ATOM 877 O O . ALA A 1 113 ? -13.168 -13.911 -0.964 1.00 96.12 113 ALA A O 1
ATOM 878 N N . CYS A 1 114 ? -12.419 -13.640 1.157 1.00 94.56 114 CYS A N 1
ATOM 879 C CA . CYS A 1 114 ? -10.981 -13.657 0.913 1.00 94.56 114 CYS A CA 1
ATOM 880 C C . CYS A 1 114 ? -10.436 -15.045 1.266 1.00 94.56 114 CYS A C 1
ATOM 882 O O . CYS A 1 114 ? -10.230 -15.384 2.430 1.00 94.56 114 CYS A O 1
ATOM 884 N N . THR A 1 115 ? -10.282 -15.895 0.250 1.00 95.44 115 THR A N 1
ATOM 885 C CA . THR A 1 115 ? -9.869 -17.301 0.413 1.00 95.44 115 THR A CA 1
ATOM 886 C C . THR A 1 115 ? -8.377 -17.475 0.144 1.00 95.44 115 THR A C 1
ATOM 888 O O . THR A 1 115 ? -7.799 -16.719 -0.631 1.00 95.44 115 THR A O 1
ATOM 891 N N . ASN A 1 116 ? -7.734 -18.475 0.758 1.00 93.69 116 ASN A N 1
ATOM 892 C CA . ASN A 1 116 ? -6.280 -18.688 0.657 1.00 93.69 116 ASN A CA 1
ATOM 893 C C . ASN A 1 116 ? -5.464 -17.446 1.051 1.00 93.69 116 ASN A C 1
ATOM 895 O O . ASN A 1 116 ? -4.523 -17.079 0.347 1.00 93.69 116 ASN A O 1
ATOM 899 N N . LEU A 1 117 ? -5.851 -16.793 2.150 1.00 92.00 117 LEU A N 1
ATOM 900 C CA . LEU A 1 117 ? -5.148 -15.621 2.656 1.00 92.00 117 LEU A CA 1
ATOM 901 C C . LEU A 1 117 ? -3.688 -15.963 2.958 1.00 92.00 117 LEU A C 1
ATOM 903 O O . LEU A 1 117 ? -3.385 -16.931 3.658 1.00 92.00 117 LEU A O 1
ATOM 907 N N . LYS A 1 118 ? -2.792 -15.148 2.410 1.00 92.94 118 LYS A N 1
ATOM 908 C CA . LYS A 1 118 ? -1.353 -15.195 2.628 1.00 92.94 118 LYS A CA 1
ATOM 909 C C . LYS A 1 118 ? -0.889 -13.813 3.041 1.00 92.94 118 LYS A C 1
ATOM 911 O O . LYS A 1 118 ? -1.169 -12.834 2.353 1.00 92.94 118 LYS A O 1
ATOM 916 N N . ALA A 1 119 ? -0.171 -13.773 4.149 1.00 91.12 119 ALA A N 1
ATOM 917 C CA . ALA A 1 119 ? 0.536 -12.603 4.625 1.00 91.12 119 ALA A CA 1
ATOM 918 C C . ALA A 1 119 ? 2.037 -12.835 4.431 1.00 91.12 119 ALA A C 1
ATOM 920 O O . ALA A 1 119 ? 2.552 -13.906 4.762 1.00 91.12 119 ALA A O 1
ATOM 921 N N . TYR A 1 120 ? 2.717 -11.850 3.861 1.00 91.81 120 TYR A N 1
ATOM 922 C CA . TYR A 1 120 ? 4.142 -11.863 3.580 1.00 91.81 120 TYR A CA 1
ATOM 923 C C . TYR A 1 120 ? 4.781 -10.681 4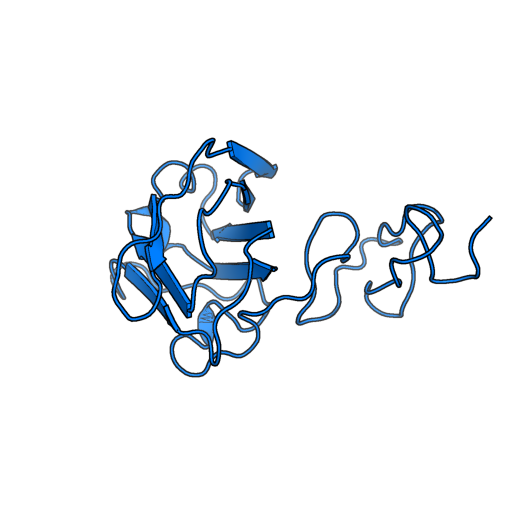.292 1.00 91.81 120 TYR A C 1
ATOM 925 O O . TYR A 1 120 ? 4.465 -9.530 3.999 1.00 91.81 120 TYR A O 1
ATOM 933 N N . GLU A 1 121 ? 5.683 -10.969 5.218 1.00 91.62 121 GLU A N 1
ATOM 934 C CA . GLU A 1 121 ? 6.512 -9.947 5.842 1.00 91.62 121 GLU A CA 1
ATOM 935 C C . GLU A 1 121 ? 7.501 -9.408 4.801 1.00 91.62 121 GLU A C 1
ATOM 937 O O . GLU A 1 121 ? 8.268 -10.165 4.199 1.00 91.62 121 GLU A O 1
ATOM 942 N N . VAL A 1 122 ? 7.428 -8.105 4.536 1.00 91.81 122 VAL A N 1
ATOM 943 C CA . VAL A 1 122 ? 8.381 -7.393 3.674 1.00 91.81 122 VAL A CA 1
ATOM 944 C C . VAL A 1 122 ? 9.570 -6.944 4.521 1.00 91.81 122 VAL A C 1
ATOM 946 O O . VAL A 1 122 ? 10.718 -7.110 4.112 1.00 91.81 122 VAL A O 1
ATOM 949 N N . ASP A 1 123 ? 9.262 -6.410 5.702 1.00 90.88 123 ASP A N 1
ATOM 950 C CA . ASP A 1 123 ? 10.163 -6.070 6.797 1.00 90.88 123 ASP A CA 1
ATOM 951 C C . ASP A 1 123 ? 9.365 -6.040 8.117 1.00 90.88 123 ASP A C 1
ATOM 953 O O . ASP A 1 123 ? 8.164 -6.316 8.138 1.00 90.88 123 ASP A O 1
ATOM 957 N N . ASP A 1 124 ? 10.021 -5.671 9.214 1.00 90.19 124 ASP A N 1
ATOM 958 C CA . ASP A 1 124 ? 9.460 -5.636 10.570 1.00 90.19 124 ASP A CA 1
ATOM 959 C C . ASP A 1 124 ? 8.269 -4.673 10.758 1.00 90.19 124 ASP A C 1
ATOM 961 O O . ASP A 1 124 ? 7.557 -4.756 11.768 1.00 90.19 124 ASP A O 1
ATOM 965 N N . LYS A 1 125 ? 8.023 -3.773 9.797 1.00 92.94 125 LYS A N 1
ATOM 966 C CA . LYS A 1 125 ? 6.956 -2.755 9.808 1.00 92.94 125 LYS A CA 1
ATOM 967 C C . LYS A 1 125 ? 5.989 -2.878 8.639 1.00 92.94 125 LYS A C 1
ATOM 969 O O . LYS A 1 125 ? 4.994 -2.153 8.599 1.00 92.94 125 LYS A O 1
ATOM 974 N N . THR A 1 126 ? 6.256 -3.773 7.693 1.00 93.81 126 THR A N 1
ATOM 975 C CA . THR A 1 126 ? 5.551 -3.816 6.415 1.00 93.81 126 THR A CA 1
ATOM 976 C C . THR A 1 126 ? 5.113 -5.228 6.076 1.00 93.81 126 THR A C 1
ATOM 978 O O . THR A 1 126 ? 5.917 -6.158 6.024 1.00 93.81 126 THR A O 1
ATOM 981 N N . MET A 1 127 ? 3.831 -5.379 5.756 1.00 93.94 127 MET A N 1
ATOM 982 C CA . MET A 1 127 ? 3.244 -6.660 5.377 1.00 93.94 127 MET A CA 1
ATOM 983 C C . MET A 1 127 ? 2.461 -6.536 4.078 1.00 93.94 127 MET A C 1
ATOM 985 O O . MET A 1 127 ? 1.648 -5.624 3.915 1.00 93.94 127 MET A O 1
ATOM 989 N N . ASP A 1 128 ? 2.667 -7.501 3.190 1.00 95.31 128 ASP A N 1
ATOM 990 C CA . ASP A 1 128 ? 1.861 -7.702 1.995 1.00 95.31 128 ASP A CA 1
ATOM 991 C C . ASP A 1 128 ? 0.830 -8.804 2.249 1.00 95.31 128 ASP A C 1
ATOM 993 O O . ASP A 1 128 ? 1.158 -9.904 2.689 1.00 95.31 128 ASP A O 1
ATOM 997 N N . VAL A 1 129 ? -0.427 -8.530 1.933 1.00 94.50 129 VAL A N 1
ATOM 998 C CA . VAL A 1 129 ? -1.546 -9.463 2.005 1.00 94.50 129 VAL A CA 1
ATOM 999 C C . VAL A 1 129 ? -2.021 -9.777 0.594 1.00 94.50 129 VAL A C 1
ATOM 1001 O O . VAL A 1 129 ? -2.254 -8.889 -0.229 1.00 94.50 129 VAL A O 1
ATOM 1004 N N . HIS A 1 130 ? -2.199 -11.065 0.331 1.00 95.19 130 HIS A N 1
ATOM 1005 C CA . HIS A 1 130 ? -2.794 -11.585 -0.889 1.00 95.19 130 HIS A CA 1
ATOM 1006 C C . HIS A 1 130 ? -3.826 -12.653 -0.551 1.00 95.19 130 HIS A C 1
ATOM 1008 O O . HIS A 1 130 ? -3.637 -13.461 0.357 1.00 95.19 130 HIS A O 1
ATOM 1014 N N . CYS A 1 131 ? -4.910 -12.690 -1.313 1.00 96.00 131 CYS A N 1
ATOM 1015 C CA . CYS A 1 131 ? -5.903 -13.745 -1.251 1.00 96.00 131 CYS A CA 1
ATOM 1016 C C . CYS A 1 131 ? -6.724 -13.772 -2.535 1.00 96.00 131 CYS A C 1
ATOM 1018 O O . CYS A 1 131 ? -6.707 -12.837 -3.335 1.00 96.00 131 CYS A O 1
ATOM 1020 N N . ASN A 1 132 ? -7.488 -14.843 -2.703 1.00 96.25 132 ASN A N 1
ATOM 1021 C CA . ASN A 1 132 ? -8.400 -14.998 -3.818 1.00 96.25 132 ASN A CA 1
ATOM 1022 C C . ASN A 1 132 ? -9.771 -14.456 -3.414 1.00 96.25 132 ASN A C 1
ATOM 1024 O O . ASN A 1 132 ? -10.459 -15.068 -2.585 1.00 96.25 132 ASN A O 1
ATOM 1028 N N . LEU A 1 133 ? -10.173 -13.339 -4.024 1.00 96.19 133 LEU A N 1
ATOM 1029 C CA . LEU A 1 133 ? -11.546 -12.851 -3.943 1.00 96.19 133 LEU A CA 1
ATOM 1030 C C . LEU A 1 133 ? -12.424 -13.546 -4.988 1.00 96.19 133 LEU A C 1
ATOM 1032 O O . LEU A 1 133 ? -12.011 -13.785 -6.121 1.00 96.19 133 LEU A O 1
ATOM 1036 N N . THR A 1 134 ? -13.663 -13.855 -4.606 1.00 93.25 134 THR A N 1
ATOM 1037 C CA . THR A 1 134 ? -14.663 -14.456 -5.513 1.00 93.25 134 THR A CA 1
ATOM 1038 C C . THR A 1 134 ? -15.331 -13.437 -6.439 1.00 93.25 134 THR A C 1
ATOM 1040 O O . THR A 1 134 ? -15.948 -13.818 -7.433 1.00 93.25 134 THR A O 1
ATOM 1043 N N . LYS A 1 135 ? -15.228 -12.147 -6.105 1.00 95.69 135 LYS A N 1
ATOM 1044 C CA . LYS A 1 135 ? -15.789 -11.006 -6.832 1.00 95.69 135 LYS A CA 1
ATOM 1045 C C . LYS A 1 135 ? -14.832 -9.819 -6.734 1.00 95.69 135 LYS A C 1
ATOM 1047 O O . LYS A 1 135 ? -13.876 -9.850 -5.963 1.00 95.69 135 LYS A O 1
ATOM 1052 N N . THR A 1 136 ? -15.117 -8.773 -7.497 1.00 97.81 136 THR A N 1
ATOM 1053 C CA . THR A 1 136 ? -14.522 -7.451 -7.286 1.00 97.81 136 THR A CA 1
ATOM 1054 C C . THR A 1 136 ? -14.891 -6.898 -5.908 1.00 97.81 136 THR A C 1
ATOM 1056 O O . THR A 1 136 ? -15.907 -7.303 -5.345 1.00 97.81 136 THR A O 1
ATOM 1059 N N . PHE A 1 137 ? -14.120 -5.944 -5.397 1.00 97.69 137 PHE A N 1
ATOM 1060 C CA . PHE A 1 137 ? -14.413 -5.202 -4.169 1.00 97.69 137 PHE A CA 1
ATOM 1061 C C . PHE A 1 137 ? -14.545 -3.707 -4.481 1.00 97.69 137 PHE A C 1
ATOM 1063 O O . PHE A 1 137 ? -13.925 -3.220 -5.425 1.00 97.69 137 PHE A O 1
ATOM 1070 N N . ASP A 1 138 ? -15.362 -2.994 -3.716 1.00 97.19 138 ASP A N 1
ATOM 1071 C CA . ASP A 1 138 ? -15.462 -1.528 -3.743 1.00 97.19 138 ASP A CA 1
ATOM 1072 C C . ASP A 1 138 ? -15.198 -0.890 -2.373 1.00 97.19 138 ASP A C 1
ATOM 1074 O O . ASP A 1 138 ? -15.098 0.327 -2.273 1.00 97.19 138 ASP A O 1
ATOM 1078 N N . GLU A 1 139 ? -14.997 -1.694 -1.332 1.00 97.31 139 GLU A N 1
ATOM 1079 C CA . GLU A 1 139 ? -14.635 -1.216 -0.004 1.00 97.31 139 GLU A CA 1
ATOM 1080 C C . GLU A 1 139 ? -13.685 -2.217 0.674 1.00 97.31 139 GLU A C 1
ATOM 1082 O O . GLU A 1 139 ? -13.826 -3.440 0.540 1.00 97.31 139 GLU A O 1
ATOM 1087 N N . VAL A 1 140 ? -12.687 -1.683 1.384 1.00 97.12 140 VAL A N 1
ATOM 1088 C CA . VAL A 1 140 ? -11.752 -2.444 2.225 1.00 97.12 140 VAL A CA 1
ATOM 1089 C C . VAL A 1 140 ? -11.847 -1.939 3.654 1.00 97.12 140 VAL A C 1
ATOM 1091 O O . VAL A 1 140 ? -11.724 -0.742 3.904 1.00 97.12 140 VAL A O 1
ATOM 1094 N N . VAL A 1 141 ? -12.012 -2.861 4.596 1.00 96.12 141 VAL A N 1
ATOM 1095 C CA . VAL A 1 141 ? -12.125 -2.561 6.023 1.00 96.12 141 VAL A CA 1
ATOM 1096 C C . VAL A 1 141 ? -10.942 -3.178 6.754 1.00 96.12 141 VAL A C 1
ATOM 1098 O O . VAL A 1 141 ? -10.718 -4.386 6.698 1.00 96.12 141 VAL A O 1
ATOM 1101 N N . LEU A 1 142 ? -10.185 -2.349 7.459 1.00 95.06 142 LEU A N 1
ATOM 1102 C CA . LEU A 1 142 ? -9.064 -2.753 8.294 1.00 95.06 142 LEU A CA 1
ATOM 1103 C C . LEU A 1 142 ? -9.449 -2.575 9.762 1.00 95.06 142 LEU A C 1
ATOM 1105 O O . LEU A 1 142 ? -9.851 -1.484 10.175 1.00 95.06 142 LEU A O 1
ATOM 1109 N N . VAL A 1 143 ? -9.307 -3.635 10.558 1.00 92.56 143 VAL A N 1
ATOM 1110 C CA . VAL A 1 143 ? -9.610 -3.624 11.998 1.00 92.56 143 VAL A CA 1
ATOM 1111 C C . VAL A 1 143 ? -8.513 -4.311 12.801 1.00 92.56 143 VAL A C 1
ATOM 1113 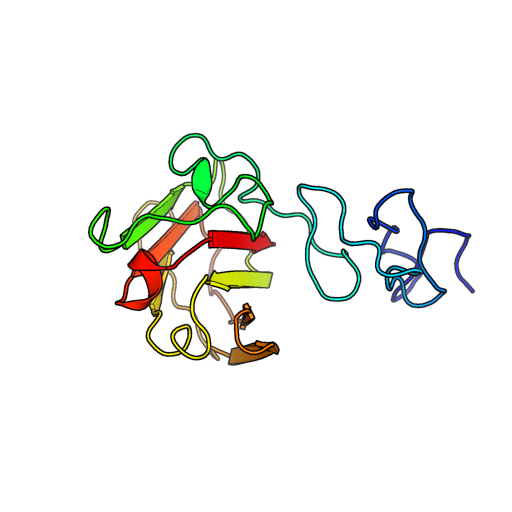O O . VAL A 1 143 ? -7.891 -5.263 12.332 1.00 92.56 143 VAL A O 1
ATOM 1116 N N . GLY A 1 144 ? -8.301 -3.848 14.032 1.00 88.88 144 GLY A N 1
ATOM 1117 C CA . GLY A 1 144 ? -7.377 -4.461 14.988 1.00 88.88 144 GLY A CA 1
ATOM 1118 C C . GLY A 1 144 ? -6.500 -3.444 15.711 1.00 88.88 144 GLY A C 1
ATOM 1119 O O . GLY A 1 144 ? -6.476 -2.261 15.376 1.00 88.88 144 GLY A O 1
ATOM 1120 N N . ASP A 1 145 ? -5.732 -3.916 16.691 1.00 86.38 145 ASP A N 1
ATOM 1121 C CA . ASP A 1 145 ? -4.916 -3.050 17.557 1.00 86.38 145 ASP A CA 1
ATOM 1122 C C . ASP A 1 145 ? -3.787 -2.336 16.803 1.00 86.38 145 ASP A C 1
ATOM 1124 O O . ASP A 1 145 ? -3.293 -1.300 17.249 1.00 86.38 145 ASP A O 1
ATOM 1128 N N . ALA A 1 146 ? -3.388 -2.872 15.646 1.00 87.69 146 ALA A N 1
ATOM 1129 C CA . ALA A 1 146 ? -2.373 -2.289 14.776 1.00 87.69 146 ALA A CA 1
ATOM 1130 C C . ALA A 1 146 ? -2.830 -0.979 14.111 1.00 87.69 146 ALA A C 1
ATOM 1132 O O . ALA A 1 146 ? -1.986 -0.165 13.736 1.00 87.69 146 ALA A O 1
ATOM 1133 N N . ILE A 1 147 ? -4.147 -0.745 13.992 1.00 92.00 147 ILE A N 1
ATOM 1134 C CA . ILE A 1 147 ? -4.718 0.437 13.322 1.00 92.00 147 ILE A CA 1
ATOM 1135 C C . ILE A 1 147 ? -4.209 1.735 13.938 1.00 92.00 147 ILE A C 1
ATOM 1137 O O . ILE A 1 147 ? -3.890 2.684 13.231 1.00 92.00 147 ILE A O 1
ATOM 1141 N N . GLN A 1 148 ? -4.051 1.765 15.256 1.00 89.81 148 GLN A N 1
ATOM 1142 C CA . GLN A 1 148 ? -3.596 2.952 15.975 1.00 89.81 148 GLN A CA 1
ATOM 1143 C C . GLN A 1 148 ? -2.136 3.346 15.654 1.00 89.81 148 GLN A C 1
ATOM 1145 O O . GLN A 1 148 ? -1.681 4.414 16.060 1.00 89.81 148 GLN A O 1
ATOM 1150 N N . TYR A 1 149 ? -1.403 2.476 14.949 1.00 92.56 149 TYR A N 1
ATOM 1151 C CA . TYR A 1 149 ? -0.030 2.676 14.485 1.00 92.56 149 TYR A CA 1
ATOM 1152 C C . TYR A 1 149 ? 0.083 2.655 12.958 1.00 92.56 149 TYR A C 1
ATOM 1154 O O . TYR A 1 149 ? 1.197 2.661 12.439 1.00 92.56 149 TYR A O 1
ATOM 1162 N N . LEU A 1 150 ? -1.039 2.601 12.240 1.00 95.19 150 LEU A N 1
ATOM 1163 C CA . LEU A 1 150 ? -1.076 2.511 10.788 1.00 95.19 150 LEU A CA 1
ATOM 1164 C C . LEU A 1 150 ? -0.557 3.8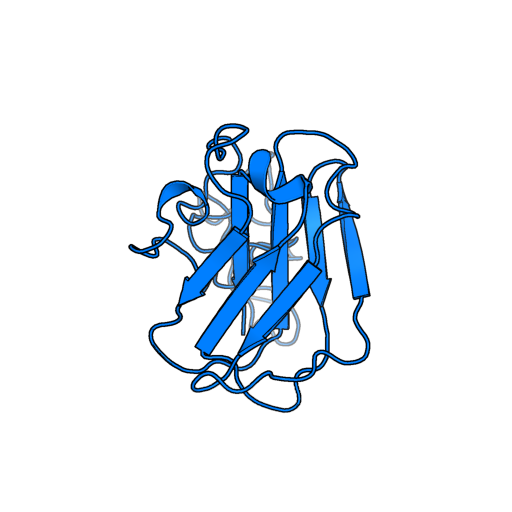03 10.150 1.00 95.19 150 LEU A C 1
ATOM 1166 O O . LEU A 1 150 ? -1.005 4.896 10.502 1.00 95.19 150 LEU A O 1
ATOM 1170 N N . CYS A 1 151 ? 0.370 3.661 9.208 1.00 96.50 151 CYS A N 1
ATOM 1171 C CA . CYS A 1 151 ? 0.950 4.773 8.462 1.00 96.50 151 CYS A CA 1
ATOM 1172 C C . CYS A 1 151 ? 0.474 4.801 7.021 1.00 96.50 151 CYS A C 1
ATOM 1174 O O . CYS A 1 151 ? 0.056 5.839 6.528 1.00 96.50 151 CYS A O 1
ATOM 1176 N N . SER A 1 152 ? 0.483 3.658 6.341 1.00 97.06 152 SER A N 1
ATOM 1177 C CA . SER A 1 152 ? 0.069 3.618 4.942 1.00 97.06 152 SER A CA 1
ATOM 1178 C C . SER A 1 152 ? -0.619 2.310 4.592 1.00 97.06 152 SER A C 1
ATOM 1180 O O . SER A 1 152 ? -0.265 1.240 5.097 1.00 97.06 152 SER A O 1
ATOM 1182 N N . VAL A 1 153 ? -1.612 2.417 3.714 1.00 97.50 153 VAL A N 1
ATOM 1183 C CA . VAL A 1 153 ? -2.319 1.303 3.091 1.00 97.50 153 VAL A CA 1
ATOM 1184 C C . VAL A 1 153 ? -2.234 1.492 1.587 1.00 97.50 153 VAL A C 1
ATOM 1186 O O . VAL A 1 153 ? -2.646 2.527 1.073 1.00 97.50 153 VAL A O 1
ATOM 1189 N N . TYR A 1 154 ? -1.743 0.472 0.895 1.00 98.06 154 TYR A N 1
ATOM 1190 C CA . TYR A 1 154 ? -1.678 0.444 -0.561 1.00 98.06 154 TYR A CA 1
ATOM 1191 C C . TYR A 1 154 ? -2.507 -0.724 -1.077 1.00 98.06 154 TYR A C 1
ATOM 1193 O O . TYR A 1 154 ? -2.448 -1.817 -0.509 1.00 98.06 154 TYR A O 1
ATOM 1201 N N . ILE A 1 155 ? -3.270 -0.517 -2.147 1.00 97.69 155 ILE A N 1
ATOM 1202 C CA . ILE A 1 155 ? -4.157 -1.548 -2.703 1.00 97.69 155 ILE A CA 1
ATOM 1203 C C . ILE A 1 155 ? -3.970 -1.626 -4.215 1.00 97.69 155 ILE A C 1
ATOM 1205 O O . ILE A 1 155 ? -3.932 -0.604 -4.888 1.00 97.69 155 ILE A O 1
ATOM 1209 N N . SER A 1 156 ? -3.899 -2.832 -4.773 1.00 97.06 156 SER A N 1
ATOM 1210 C CA . SER A 1 156 ? -3.871 -3.059 -6.219 1.00 97.06 156 SER A CA 1
ATOM 1211 C C . SER A 1 156 ? -4.886 -4.103 -6.678 1.00 97.06 156 SER A C 1
ATOM 1213 O O . SER A 1 156 ? -5.321 -4.974 -5.916 1.00 97.06 156 SER A O 1
ATOM 1215 N N . GLY A 1 157 ? -5.229 -4.021 -7.966 1.00 91.69 157 GLY A N 1
ATOM 1216 C CA . GLY A 1 157 ? -6.244 -4.822 -8.644 1.00 91.69 157 GLY A CA 1
ATOM 1217 C C . GLY A 1 157 ? -5.903 -5.104 -10.092 1.00 91.69 157 GLY A C 1
ATOM 1218 O O . GLY A 1 157 ? -5.316 -4.207 -10.736 1.00 91.69 157 GLY A O 1
#

Foldseek 3Di:
DEDQQFEDDPRPFGQFWVVSADDNHQAHPPPTDGDQQFDDRNSRFGFQQACQPQCRQQRVSDLVGAAAAPPDQKDKGFGPDWDAFAKKKWFFPDFPPCVFKDKWFAAPNHTWDFAPWDWDDPDRGMIMIGGHTPGTGRMMMIGGNRRNGTGYMGTGD

Organism: NCBI:txid100452

Secondary structure (DSSP, 8-state):
-PPTTEESGGG-EEP-BGGG-B-TTSPBSTT--BPTTEESTTS-EE-TTTT-SSSTTTSSS-TT--PPTTS-SEEEEEEEEEE---EEEEEESSTT-GGG-EEEEEETTEEEPEEEEEEEEEETTEEEEEEEESS-EEEEEEESGGGGGEEEEEEE-